Protein AF-A0A075H2K2-F1 (afdb_monomer)

Foldseek 3Di:
DDPDDPDDDPVVVVVVVVVVCVVVVDVDDDDDDCPPPDPVNVVVVCVVCVVPDDDDDDDDDDPVPPPDD

Sequence (69 aa):
MHENRTKYPKKKAQMYQLLQDLPKKYSVTALVRMEKVRASQLLPLRKNLEKKWKFLVLKIKLRKNHWKN

Radius of gyration: 15.84 Å; Cα contacts (8 Å, |Δi|>4): 5; chains: 1; bounding box: 34×34×39 Å

Solvent-accessible surface area (backbone atoms only — not comparable to full-atom values): 4974 Å² to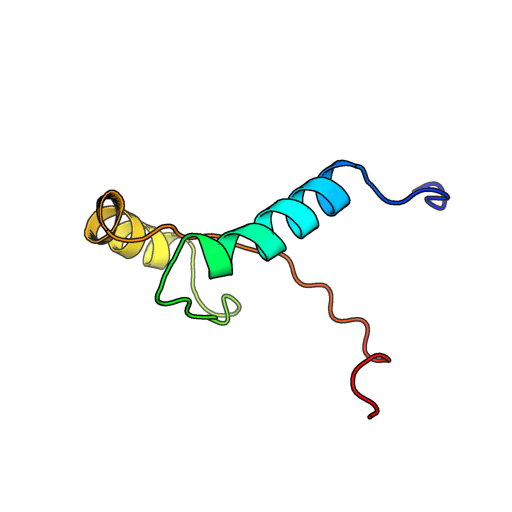tal; per-residue (Å²): 132,86,76,83,75,88,66,83,58,66,72,56,55,55,50,51,54,52,59,67,47,45,68,78,75,38,98,75,84,86,90,78,86,66,89,86,61,53,71,78,67,47,50,60,54,48,65,79,33,58,93,81,52,86,88,79,90,77,91,79,79,84,64,86,82,74,83,79,129

pLDDT: mean 78.31, std 15.24, range [31.12, 90.5]

Secondary structure (DSSP, 8-state):
------S--HHHHHHHHHHHHHHHH-S-------TT--HHHHHHHHHHHTTT-----------GGG---

Nearest PDB structures (foldseek):
  8h2i-assembly1_bK  TM=1.687E-01  e=6.617E+00  Paramecium bursaria Chlorella virus 1

Organism: NCBI:txid1456155

Mean predicted aligned error: 8.6 Å

Structure (mmCIF, N/CA/C/O backbone):
data_AF-A0A075H2K2-F1
#
_entry.id   AF-A0A075H2K2-F1
#
loop_
_atom_site.group_PDB
_atom_site.id
_atom_site.type_symbol
_atom_site.label_atom_id
_atom_site.label_alt_id
_atom_site.label_comp_id
_atom_site.label_asym_id
_atom_site.label_entity_id
_atom_site.label_seq_id
_atom_site.pdbx_PDB_ins_code
_atom_site.Cartn_x
_atom_site.Cartn_y
_atom_site.Cartn_z
_atom_site.occupancy
_atom_site.B_iso_or_equiv
_atom_site.auth_seq_id
_atom_site.auth_comp_id
_atom_site.auth_asym_id
_atom_site.auth_atom_id
_atom_site.pdbx_PDB_model_num
ATOM 1 N N . MET A 1 1 ? 13.875 9.654 -26.534 1.00 45.31 1 MET A N 1
ATOM 2 C CA . MET A 1 1 ? 13.780 8.182 -26.654 1.00 45.31 1 MET A CA 1
ATOM 3 C C . MET A 1 1 ? 14.099 7.566 -25.296 1.00 45.31 1 MET A C 1
ATOM 5 O O . MET A 1 1 ? 15.012 8.052 -24.647 1.00 45.31 1 MET A O 1
ATOM 9 N N . HIS A 1 2 ? 13.323 6.598 -24.795 1.00 57.59 2 HIS A N 1
ATOM 10 C CA . HIS A 1 2 ? 13.654 5.943 -23.522 1.00 57.59 2 HIS A CA 1
ATOM 11 C C . HIS A 1 2 ? 14.715 4.876 -23.771 1.00 57.59 2 HIS A C 1
ATOM 13 O O . HIS A 1 2 ? 14.422 3.853 -24.379 1.00 57.59 2 HIS A O 1
ATOM 19 N N . GLU A 1 3 ? 15.934 5.143 -23.309 1.00 59.88 3 GLU A N 1
ATOM 20 C CA . GLU A 1 3 ? 17.042 4.193 -23.306 1.00 59.88 3 GLU A CA 1
ATOM 21 C C . GLU A 1 3 ? 16.594 2.838 -22.744 1.00 59.88 3 GLU A C 1
ATOM 23 O O . GLU A 1 3 ? 15.925 2.750 -21.703 1.00 59.88 3 GLU A O 1
ATOM 28 N N . ASN A 1 4 ? 16.952 1.771 -23.458 1.00 61.66 4 ASN A N 1
ATOM 29 C CA . ASN A 1 4 ? 16.687 0.399 -23.055 1.00 61.66 4 ASN A CA 1
ATOM 30 C C . ASN A 1 4 ? 17.364 0.141 -21.706 1.00 61.66 4 ASN A C 1
ATOM 32 O O . ASN A 1 4 ? 18.582 0.019 -21.607 1.00 61.66 4 ASN A O 1
ATOM 36 N N . ARG A 1 5 ? 16.559 0.090 -20.640 1.00 60.88 5 ARG A N 1
ATOM 37 C CA . ARG A 1 5 ? 17.035 -0.159 -19.276 1.00 60.88 5 ARG A CA 1
ATOM 38 C C . ARG A 1 5 ? 17.757 -1.506 -19.212 1.00 60.88 5 ARG A C 1
ATOM 40 O O . ARG A 1 5 ? 17.108 -2.545 -19.269 1.00 60.88 5 ARG A O 1
ATOM 47 N N . THR A 1 6 ? 19.070 -1.480 -19.008 1.00 70.88 6 THR A N 1
ATOM 48 C CA . THR A 1 6 ? 19.914 -2.672 -18.812 1.00 70.88 6 THR A CA 1
ATOM 49 C C . THR A 1 6 ? 19.885 -3.202 -17.377 1.00 70.88 6 THR A C 1
ATOM 51 O O . THR A 1 6 ? 20.15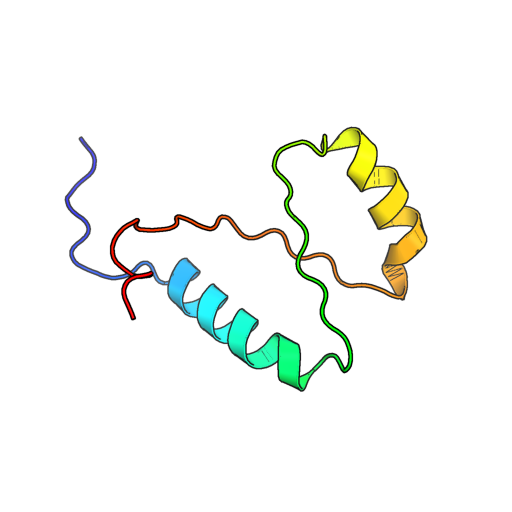7 -4.376 -17.149 1.00 70.88 6 THR A O 1
ATOM 54 N N . LYS A 1 7 ? 19.517 -2.368 -16.392 1.00 77.62 7 LYS A N 1
ATOM 55 C CA . LYS A 1 7 ? 19.461 -2.747 -14.969 1.00 77.62 7 LYS A CA 1
ATOM 56 C C . LYS A 1 7 ? 18.075 -2.553 -14.367 1.00 77.62 7 LYS A C 1
ATOM 58 O O . LYS A 1 7 ? 17.332 -1.628 -14.714 1.00 77.62 7 LYS A O 1
ATOM 63 N N . TYR A 1 8 ? 17.733 -3.430 -13.425 1.00 80.50 8 TYR A N 1
ATOM 64 C CA . TYR A 1 8 ? 16.467 -3.346 -12.712 1.00 80.50 8 TYR A CA 1
ATOM 65 C C . TYR A 1 8 ? 16.416 -2.074 -11.844 1.00 80.50 8 TYR A C 1
ATOM 67 O O . TYR A 1 8 ? 17.352 -1.816 -11.087 1.00 80.50 8 TYR A O 1
ATOM 75 N N . PRO A 1 9 ? 15.348 -1.258 -11.914 1.00 86.50 9 PRO A N 1
ATOM 76 C CA . PRO A 1 9 ? 15.281 -0.019 -11.146 1.00 86.50 9 PRO A CA 1
ATOM 77 C C . PRO A 1 9 ? 15.326 -0.270 -9.634 1.00 86.50 9 PRO A C 1
ATOM 79 O O . PRO A 1 9 ? 14.492 -1.005 -9.102 1.00 86.50 9 PRO A O 1
ATOM 82 N N . LYS A 1 10 ? 16.216 0.432 -8.924 1.00 87.25 10 LYS A N 1
ATOM 83 C CA . LYS A 1 10 ? 16.391 0.327 -7.461 1.00 87.25 10 LYS A CA 1
ATOM 84 C C . LYS A 1 10 ? 15.078 0.473 -6.679 1.00 87.25 10 LYS A C 1
ATOM 86 O O . LYS A 1 10 ? 14.785 -0.340 -5.812 1.00 87.25 10 LYS A O 1
ATOM 91 N N . LYS A 1 11 ? 14.236 1.449 -7.049 1.00 86.25 11 LYS A N 1
ATOM 92 C CA . LYS A 1 11 ? 12.920 1.677 -6.416 1.00 86.25 11 LYS A CA 1
ATOM 93 C C . LYS A 1 11 ? 11.992 0.465 -6.515 1.00 86.25 11 LYS A C 1
ATOM 95 O O . LYS A 1 11 ? 11.217 0.208 -5.602 1.00 86.25 11 LYS A O 1
ATOM 100 N N . LYS A 1 12 ? 12.057 -0.287 -7.619 1.00 85.12 12 LYS A N 1
ATOM 101 C CA . LYS A 1 12 ? 11.249 -1.499 -7.768 1.00 85.12 12 LYS A CA 1
ATOM 102 C C . LYS A 1 12 ? 11.778 -2.604 -6.862 1.00 85.12 12 LYS A C 1
ATOM 104 O O . LYS A 1 12 ? 10.971 -3.220 -6.187 1.00 85.12 12 LYS A O 1
ATOM 109 N N . ALA A 1 13 ? 13.096 -2.805 -6.794 1.00 87.00 13 ALA A N 1
ATOM 110 C CA . ALA A 1 13 ? 1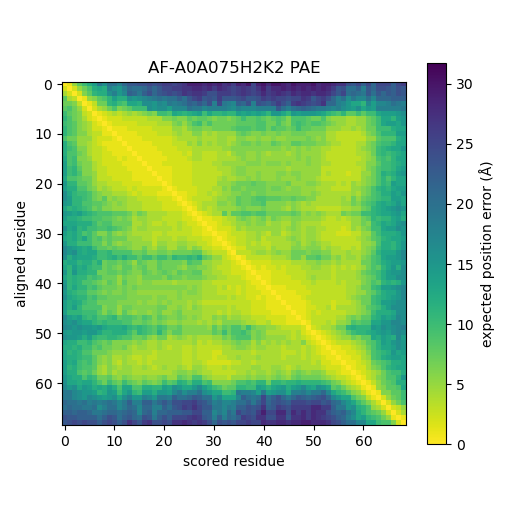3.696 -3.799 -5.900 1.00 87.00 13 ALA A CA 1
ATOM 111 C C . ALA A 1 13 ? 13.320 -3.540 -4.430 1.00 87.00 13 ALA A C 1
ATOM 113 O O . ALA A 1 13 ? 12.832 -4.437 -3.753 1.00 87.00 13 ALA A O 1
ATOM 114 N N . GLN A 1 14 ? 13.418 -2.285 -3.980 1.00 89.25 14 GLN A N 1
ATOM 115 C CA . GLN A 1 14 ? 12.976 -1.876 -2.640 1.00 89.25 14 GLN A CA 1
ATOM 116 C C . GLN A 1 14 ? 11.487 -2.166 -2.397 1.00 89.25 14 GLN A C 1
ATOM 118 O O . GLN A 1 14 ? 11.105 -2.589 -1.311 1.00 89.25 14 GLN A O 1
ATOM 123 N N . MET A 1 15 ? 10.640 -1.969 -3.410 1.00 88.62 15 MET A N 1
ATOM 124 C CA . MET A 1 15 ? 9.211 -2.261 -3.302 1.00 88.62 15 MET A CA 1
ATOM 125 C C . MET A 1 15 ? 8.921 -3.764 -3.200 1.00 88.62 15 MET A C 1
ATOM 127 O O . MET A 1 15 ? 8.020 -4.142 -2.458 1.00 88.62 15 MET A O 1
ATOM 131 N N . TYR A 1 16 ? 9.686 -4.616 -3.893 1.00 87.44 16 TYR A N 1
ATOM 132 C CA . TYR A 1 16 ? 9.598 -6.074 -3.731 1.00 87.44 16 TYR A CA 1
ATOM 133 C C . TYR A 1 16 ? 10.019 -6.517 -2.332 1.00 87.44 16 TYR A C 1
ATOM 135 O O . TYR A 1 16 ? 9.318 -7.326 -1.732 1.00 87.44 16 TYR A O 1
ATOM 143 N N . GLN A 1 17 ? 11.102 -5.948 -1.796 1.00 87.94 17 GLN A N 1
ATOM 144 C CA . GLN A 1 17 ? 11.536 -6.206 -0.422 1.00 87.94 17 GLN A CA 1
ATOM 145 C C . GLN A 1 17 ? 10.417 -5.863 0.574 1.00 87.94 17 GLN A C 1
ATOM 147 O O . GLN A 1 17 ? 9.996 -6.709 1.355 1.00 87.94 17 GLN A O 1
ATOM 152 N N . LEU A 1 18 ? 9.849 -4.653 0.458 1.00 87.81 18 LEU A N 1
ATOM 153 C CA . LEU A 1 18 ? 8.730 -4.213 1.291 1.00 87.81 18 LEU A CA 1
ATOM 154 C C . LEU A 1 18 ? 7.560 -5.204 1.217 1.00 87.81 18 LEU A C 1
ATOM 156 O O . LEU A 1 18 ? 7.002 -5.571 2.243 1.00 87.81 18 LEU A O 1
ATOM 160 N N . LEU A 1 19 ? 7.199 -5.649 0.012 1.00 87.00 19 LEU A N 1
ATOM 161 C CA . LEU A 1 19 ? 6.118 -6.608 -0.219 1.00 87.00 19 LEU A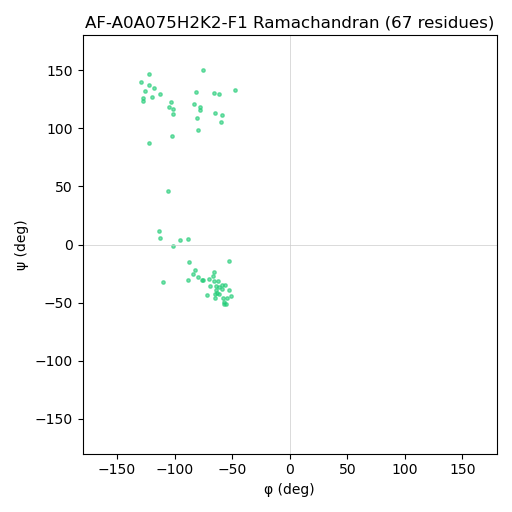 CA 1
ATOM 162 C C . LEU A 1 19 ? 6.342 -7.966 0.449 1.00 87.00 19 LEU A C 1
ATOM 164 O O . LEU A 1 19 ? 5.376 -8.548 0.930 1.00 87.00 19 LEU A O 1
ATOM 168 N N . GLN A 1 20 ? 7.582 -8.454 0.490 1.00 87.69 20 GLN A N 1
ATOM 169 C CA . GLN A 1 20 ? 7.934 -9.699 1.182 1.00 87.69 20 GLN A CA 1
ATOM 170 C C . GLN A 1 20 ? 7.839 -9.566 2.708 1.00 87.69 20 GLN A C 1
ATOM 172 O O . GLN A 1 20 ? 7.528 -10.541 3.392 1.00 87.69 20 GLN A O 1
ATOM 177 N N . ASP A 1 21 ? 8.062 -8.364 3.240 1.00 89.00 21 ASP A N 1
ATOM 178 C CA . ASP A 1 21 ? 8.011 -8.098 4.679 1.00 89.00 21 ASP A CA 1
ATOM 179 C C . ASP A 1 21 ? 6.587 -7.822 5.193 1.00 89.00 21 ASP A C 1
ATOM 181 O O . ASP A 1 21 ? 6.284 -8.077 6.359 1.00 89.00 21 ASP A O 1
ATOM 185 N N . LEU A 1 22 ? 5.681 -7.343 4.332 1.00 86.75 22 LEU A N 1
ATOM 186 C CA . LEU A 1 22 ? 4.279 -7.080 4.684 1.00 86.75 22 LEU A CA 1
ATOM 187 C C . LEU A 1 22 ? 3.532 -8.289 5.283 1.00 86.75 22 LEU A C 1
ATOM 189 O O . LEU A 1 22 ? 2.956 -8.110 6.358 1.00 86.75 22 LEU A O 1
ATOM 193 N N . PRO A 1 23 ? 3.535 -9.497 4.683 1.00 85.38 23 PRO A N 1
ATOM 194 C CA . PRO A 1 23 ? 2.811 -10.641 5.242 1.00 85.38 23 PRO A CA 1
ATOM 195 C C . PRO A 1 23 ? 3.386 -11.119 6.581 1.00 85.38 23 PRO A C 1
ATOM 197 O O . PRO A 1 23 ? 2.670 -11.715 7.373 1.00 85.38 23 PRO A O 1
ATOM 200 N N . LYS A 1 24 ? 4.663 -10.835 6.869 1.00 88.12 24 LYS A N 1
ATOM 201 C CA . LYS A 1 24 ? 5.271 -11.142 8.175 1.00 88.12 24 LYS A CA 1
ATOM 202 C C . LYS A 1 24 ? 4.814 -10.169 9.260 1.00 88.12 24 LYS A C 1
ATOM 204 O O . LYS A 1 24 ? 4.768 -10.523 10.431 1.00 88.12 24 LYS A O 1
ATOM 209 N N . LYS A 1 25 ? 4.521 -8.924 8.873 1.00 88.00 25 LYS A N 1
ATOM 210 C CA . LYS A 1 25 ? 4.175 -7.836 9.794 1.00 88.00 25 LYS A CA 1
ATOM 211 C C . LYS A 1 25 ? 2.680 -7.756 10.104 1.00 88.00 25 LYS A C 1
ATOM 213 O O . LYS A 1 25 ? 2.315 -7.286 11.178 1.00 88.00 25 LYS A O 1
ATOM 218 N N . TYR A 1 26 ? 1.825 -8.157 9.168 1.00 86.62 26 TYR A N 1
ATOM 219 C CA . TYR A 1 26 ? 0.374 -8.048 9.294 1.00 86.62 26 TYR A CA 1
ATOM 220 C C . TYR A 1 26 ? -0.265 -9.434 9.227 1.00 86.62 26 TYR A C 1
ATOM 222 O O . TYR A 1 26 ? -0.045 -10.165 8.268 1.00 86.62 26 TYR A O 1
ATOM 230 N N . SER A 1 27 ? -1.091 -9.771 10.221 1.00 83.94 27 SER A N 1
ATOM 231 C CA . SER A 1 27 ? -1.779 -11.069 10.292 1.00 83.94 27 SER A CA 1
ATOM 232 C C . SER A 1 27 ? -2.800 -11.270 9.170 1.00 83.94 27 SER A C 1
ATOM 234 O O . SER A 1 27 ? -3.017 -12.391 8.724 1.00 83.94 27 SER A O 1
ATOM 236 N N . VAL A 1 28 ? -3.417 -10.184 8.696 1.00 85.44 28 VAL A N 1
ATOM 237 C CA . VAL A 1 28 ? -4.430 -10.206 7.637 1.00 85.44 28 VAL A CA 1
ATOM 238 C C . VAL A 1 28 ? -4.042 -9.217 6.545 1.00 85.44 28 VAL A C 1
ATOM 240 O O . VAL A 1 28 ? -3.821 -8.035 6.809 1.00 85.44 28 VAL A O 1
ATOM 243 N N . THR A 1 29 ? -3.984 -9.702 5.304 1.00 86.00 29 THR A N 1
ATOM 244 C CA . THR A 1 29 ? -3.719 -8.889 4.109 1.00 86.00 29 THR A CA 1
ATOM 245 C C . THR A 1 29 ? -4.834 -9.108 3.089 1.00 86.00 29 THR A C 1
ATOM 247 O O . THR A 1 29 ? -5.180 -10.248 2.794 1.00 86.00 29 THR A O 1
ATOM 250 N N . ALA A 1 30 ? -5.383 -8.027 2.527 1.00 84.94 30 ALA A N 1
ATOM 251 C CA . ALA A 1 30 ? -6.415 -8.081 1.491 1.00 84.94 30 ALA A CA 1
ATOM 252 C C . ALA A 1 30 ? -5.915 -7.442 0.189 1.00 84.94 30 ALA A C 1
ATOM 254 O O . ALA A 1 30 ? -5.335 -6.354 0.204 1.00 84.94 30 ALA A O 1
ATOM 255 N N . LEU A 1 31 ? -6.164 -8.104 -0.944 1.00 85.81 31 LEU A N 1
ATOM 256 C CA . LEU A 1 31 ? -5.842 -7.592 -2.275 1.00 85.81 31 LEU A CA 1
ATOM 257 C C . LEU A 1 31 ? -7.115 -7.080 -2.953 1.00 85.81 31 LEU A C 1
ATOM 259 O O . LEU A 1 31 ? -8.073 -7.824 -3.133 1.00 85.81 31 LEU A O 1
ATOM 263 N N . VAL A 1 32 ? -7.113 -5.807 -3.351 1.00 84.81 32 VAL A N 1
ATOM 264 C CA . VAL A 1 32 ? -8.272 -5.144 -3.965 1.00 84.81 32 VAL A CA 1
ATOM 265 C C . VAL A 1 32 ? -7.898 -4.611 -5.345 1.00 84.81 32 VAL A C 1
ATOM 267 O O . VAL A 1 32 ? -6.832 -4.020 -5.537 1.00 84.81 32 VAL A O 1
ATOM 270 N N . ARG A 1 33 ? -8.788 -4.797 -6.325 1.00 85.06 33 ARG A N 1
ATOM 271 C CA . ARG A 1 33 ? -8.630 -4.220 -7.665 1.00 85.06 33 ARG A CA 1
ATOM 272 C C . ARG A 1 33 ? -9.007 -2.743 -7.640 1.00 85.06 33 ARG A C 1
ATOM 274 O O . ARG A 1 33 ? -10.150 -2.383 -7.392 1.00 85.06 33 ARG A O 1
ATOM 281 N N . MET A 1 34 ? -8.041 -1.890 -7.962 1.00 84.44 34 MET A N 1
ATOM 282 C CA . MET A 1 34 ? -8.180 -0.428 -7.911 1.00 84.44 34 MET A CA 1
ATOM 283 C C . MET A 1 34 ? -8.719 0.191 -9.215 1.00 84.44 34 MET A C 1
ATOM 285 O O . MET A 1 34 ? -8.774 1.406 -9.341 1.00 84.44 34 MET A O 1
ATOM 289 N N . GLU A 1 35 ? -9.095 -0.623 -10.206 1.00 83.06 35 GLU A N 1
ATOM 290 C CA . GLU A 1 35 ? -9.390 -0.185 -11.583 1.00 83.06 35 GLU A CA 1
ATOM 291 C C . GLU A 1 35 ? -10.598 0.752 -11.709 1.00 83.06 35 GLU A C 1
ATOM 293 O O . GLU A 1 35 ? -10.585 1.653 -12.543 1.00 83.06 35 GLU A O 1
ATOM 298 N N . LYS A 1 36 ? -11.637 0.550 -10.893 1.00 83.00 36 LYS A N 1
ATOM 299 C CA . LYS A 1 36 ? -12.887 1.330 -10.940 1.00 83.00 36 LYS A CA 1
ATOM 300 C C . LYS A 1 36 ? -13.120 2.185 -9.693 1.00 83.00 36 LYS A C 1
ATOM 302 O O . LYS A 1 36 ? -14.209 2.721 -9.520 1.00 83.00 36 LYS A O 1
ATOM 307 N N . VAL A 1 37 ? -12.115 2.327 -8.831 1.00 85.38 37 VAL A N 1
ATOM 308 C CA . VAL A 1 37 ? -12.233 3.114 -7.598 1.00 85.38 37 VAL A CA 1
ATOM 309 C C . VAL A 1 37 ? -11.573 4.469 -7.813 1.00 85.38 37 VAL A C 1
ATOM 311 O O . VAL A 1 37 ? -10.367 4.553 -8.057 1.00 85.38 37 VAL A O 1
ATOM 314 N N . ARG A 1 38 ? -12.358 5.549 -7.735 1.00 84.38 38 ARG A N 1
ATOM 315 C CA . ARG A 1 38 ? -11.824 6.911 -7.877 1.00 84.38 38 ARG A CA 1
ATOM 316 C C . ARG A 1 38 ? -11.089 7.328 -6.605 1.00 84.38 38 ARG A C 1
ATOM 318 O O . ARG A 1 38 ? -11.469 6.953 -5.498 1.00 84.38 38 ARG A O 1
ATOM 325 N N . ALA A 1 39 ? -10.079 8.185 -6.751 1.00 85.00 39 ALA A N 1
ATOM 326 C CA . ALA A 1 39 ? -9.319 8.710 -5.614 1.00 85.00 39 ALA A CA 1
ATOM 327 C C . ALA A 1 39 ? -10.213 9.409 -4.568 1.00 85.00 39 ALA A C 1
ATOM 329 O O . ALA A 1 39 ? -9.980 9.271 -3.369 1.00 85.00 39 ALA A O 1
ATOM 330 N N . SER A 1 40 ? -11.277 10.088 -5.013 1.00 89.75 40 SER A N 1
ATOM 331 C CA . SER A 1 40 ? -12.260 10.734 -4.135 1.00 89.75 40 SER A CA 1
ATOM 332 C C . SER A 1 40 ? -13.004 9.753 -3.226 1.00 89.75 40 SER A C 1
ATOM 334 O O . SER A 1 40 ? -13.329 10.108 -2.101 1.00 89.75 40 SER A O 1
ATOM 336 N N . GLN A 1 41 ? -13.228 8.514 -3.674 1.00 88.06 41 GLN A N 1
ATOM 337 C CA . GLN A 1 41 ? -13.885 7.463 -2.889 1.00 88.06 41 GLN A CA 1
ATOM 338 C C . GLN A 1 41 ? -12.924 6.804 -1.889 1.00 88.06 41 GLN A C 1
ATOM 340 O O . GLN A 1 41 ? -13.339 6.343 -0.831 1.00 88.06 41 GLN A O 1
ATOM 345 N N . LEU A 1 42 ? -11.624 6.786 -2.193 1.00 87.94 42 LEU A N 1
ATOM 346 C CA . LEU A 1 42 ? -10.593 6.248 -1.300 1.00 87.94 42 LEU A CA 1
ATOM 347 C C . LEU A 1 42 ? -10.264 7.177 -0.140 1.00 87.94 42 LEU A C 1
ATOM 349 O O . LEU A 1 42 ? -9.892 6.706 0.930 1.00 87.94 42 LEU A O 1
ATOM 353 N N . LEU A 1 43 ? -10.381 8.488 -0.340 1.00 88.06 43 LEU A N 1
ATOM 354 C CA . LEU A 1 43 ? -10.073 9.473 0.689 1.00 88.06 43 LEU A CA 1
ATOM 355 C C . LEU A 1 43 ? -10.881 9.276 1.990 1.00 88.06 43 LEU A C 1
ATOM 357 O O . LEU A 1 43 ? -10.250 9.231 3.049 1.00 88.06 43 LEU A O 1
ATOM 361 N N . PRO A 1 44 ? -12.221 9.113 1.964 1.00 90.50 44 PRO A N 1
ATOM 362 C CA . PRO A 1 44 ? -12.987 8.844 3.179 1.00 90.50 44 PRO A CA 1
ATOM 363 C C . PRO A 1 44 ? -12.610 7.501 3.817 1.00 90.50 44 PRO A C 1
ATOM 365 O O . PRO A 1 44 ? -12.451 7.436 5.033 1.00 90.50 44 PRO A O 1
ATOM 368 N N . LEU A 1 45 ? -12.367 6.452 3.020 1.00 87.69 45 LEU A N 1
ATOM 369 C CA . LEU A 1 45 ? -11.907 5.155 3.539 1.00 87.69 45 LEU A CA 1
ATOM 370 C C . LEU A 1 45 ? -10.557 5.275 4.248 1.00 87.69 45 LEU A C 1
ATOM 372 O O . LEU A 1 45 ? -10.367 4.721 5.328 1.00 87.69 45 LEU A O 1
ATOM 376 N N . ARG A 1 46 ? -9.634 6.043 3.664 1.00 85.94 46 ARG A N 1
ATOM 377 C CA . ARG A 1 46 ? -8.314 6.282 4.239 1.00 85.94 46 ARG A CA 1
ATOM 378 C C . ARG A 1 46 ? -8.410 7.019 5.572 1.00 85.94 46 ARG A C 1
ATOM 380 O O . ARG A 1 46 ? -7.713 6.621 6.495 1.00 85.94 46 ARG A O 1
ATOM 387 N N . LYS A 1 47 ? -9.279 8.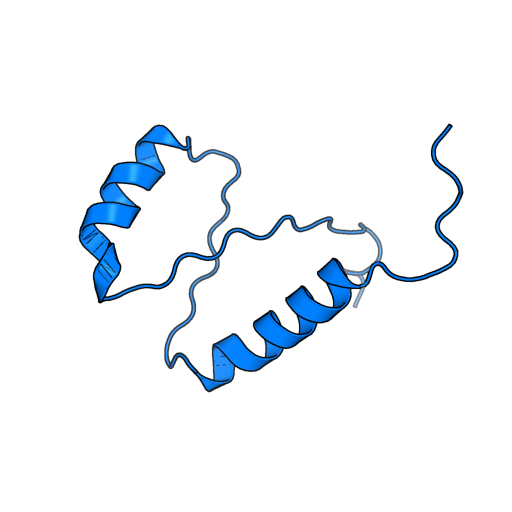030 5.685 1.00 88.69 47 LYS A N 1
ATOM 388 C CA . LYS A 1 47 ? -9.514 8.767 6.941 1.00 88.69 47 LYS A CA 1
ATOM 389 C C . LYS A 1 47 ? -10.136 7.876 8.020 1.00 88.69 47 LYS A C 1
ATOM 391 O O . LYS A 1 47 ? -9.657 7.849 9.147 1.00 88.69 47 LYS A O 1
ATOM 396 N N . ASN A 1 48 ? -11.154 7.093 7.666 1.00 88.81 48 ASN A N 1
ATOM 397 C CA . ASN A 1 48 ? -11.858 6.236 8.626 1.00 88.81 48 ASN A CA 1
ATOM 398 C C . ASN A 1 48 ? -10.979 5.100 9.175 1.00 88.81 48 ASN A C 1
ATOM 400 O O . ASN A 1 48 ? -11.205 4.612 10.282 1.00 88.81 48 ASN A O 1
ATOM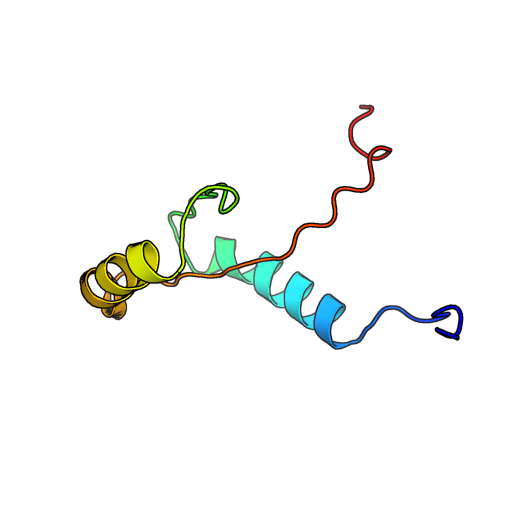 404 N N . LEU A 1 49 ? -9.981 4.664 8.403 1.00 87.56 49 LEU A N 1
ATOM 405 C CA . LEU A 1 49 ? -9.165 3.487 8.707 1.00 87.56 49 LEU A CA 1
ATOM 406 C C . LEU A 1 49 ? -7.700 3.822 9.030 1.00 87.56 49 LEU A C 1
ATOM 408 O O . LEU A 1 49 ? -6.908 2.909 9.253 1.00 87.56 49 LEU A O 1
ATOM 412 N N . GLU A 1 50 ? -7.346 5.106 9.113 1.00 78.75 50 GLU A N 1
ATOM 413 C CA . GLU A 1 50 ? -5.969 5.617 9.187 1.00 78.75 50 GLU A CA 1
ATOM 414 C C . GLU A 1 50 ? -5.111 4.984 10.294 1.00 78.75 50 GLU A C 1
ATOM 416 O O . GLU A 1 50 ? -3.941 4.677 10.079 1.00 78.75 50 GLU A O 1
ATOM 421 N N . LYS A 1 51 ? -5.698 4.742 11.472 1.00 81.06 51 LYS A N 1
ATOM 422 C CA . LYS A 1 51 ? -4.988 4.176 12.634 1.00 81.06 51 LYS A CA 1
ATOM 423 C C . LYS A 1 51 ? -4.971 2.646 12.669 1.00 81.06 51 LYS A C 1
ATOM 425 O O . LYS A 1 51 ? -4.216 2.066 13.440 1.00 81.06 51 LYS A O 1
ATOM 430 N N . LYS A 1 52 ? -5.827 1.996 11.877 1.00 83.00 52 LYS A N 1
ATOM 431 C CA . LYS A 1 52 ? -6.080 0.548 11.949 1.00 83.00 52 LYS A CA 1
ATOM 432 C C . LYS A 1 52 ? -5.523 -0.207 10.742 1.00 83.00 52 LYS A C 1
ATOM 434 O O . LYS A 1 52 ? -5.115 -1.353 10.881 1.00 83.00 52 LYS A O 1
ATOM 439 N N . TRP A 1 53 ? -5.499 0.422 9.568 1.00 82.94 53 TRP A N 1
ATOM 440 C CA . TRP A 1 53 ? -5.140 -0.229 8.310 1.00 82.94 53 TRP A CA 1
ATOM 441 C C . TRP A 1 53 ? -4.083 0.570 7.566 1.00 82.94 53 TRP A C 1
ATOM 443 O O . TRP A 1 53 ? -4.148 1.795 7.464 1.00 82.94 53 TRP A O 1
ATOM 453 N N . LYS A 1 54 ? -3.131 -0.146 6.967 1.00 84.69 54 LYS A N 1
ATOM 454 C CA . LYS A 1 54 ? -2.150 0.450 6.066 1.00 84.69 54 LYS A CA 1
ATOM 455 C C . LYS A 1 54 ? -2.549 0.170 4.623 1.00 84.69 54 LYS A C 1
ATOM 457 O O . LYS A 1 54 ? -2.491 -0.965 4.165 1.00 84.69 54 LYS A O 1
ATOM 462 N N . PHE A 1 55 ? -2.922 1.220 3.899 1.00 85.31 55 PHE A N 1
ATOM 463 C CA . PHE A 1 55 ? -3.189 1.129 2.466 1.00 85.31 55 PHE A CA 1
ATOM 464 C C . PHE A 1 55 ? -1.883 1.185 1.678 1.00 85.31 55 PHE A C 1
ATOM 466 O O . PHE A 1 55 ? -1.067 2.088 1.873 1.00 85.31 55 PHE A O 1
ATOM 473 N N . LEU A 1 56 ? -1.713 0.251 0.746 1.00 85.25 56 LEU A N 1
ATOM 474 C CA . LEU A 1 56 ? -0.611 0.249 -0.205 1.00 85.25 56 LEU A CA 1
ATOM 475 C C . LEU A 1 56 ? -1.182 0.115 -1.618 1.00 85.25 56 LEU A C 1
ATOM 477 O O . LEU A 1 56 ? -1.905 -0.832 -1.913 1.00 85.25 56 LEU A O 1
ATOM 481 N N . VAL A 1 57 ? -0.858 1.064 -2.497 1.00 84.06 57 VAL A N 1
ATOM 482 C CA . VAL A 1 57 ? -1.278 1.020 -3.903 1.00 84.06 57 VAL A CA 1
ATOM 483 C C . VAL A 1 57 ? -0.084 0.626 -4.754 1.00 84.06 57 VAL A C 1
ATOM 485 O O . VAL A 1 57 ? 0.922 1.331 -4.806 1.00 84.06 57 VAL A O 1
ATOM 488 N N . LEU A 1 58 ? -0.206 -0.509 -5.437 1.00 83.56 58 LEU A N 1
ATOM 489 C CA . LEU A 1 58 ? 0.850 -1.068 -6.270 1.00 83.56 58 LEU A CA 1
ATOM 490 C C . LEU A 1 58 ? 0.442 -1.023 -7.734 1.00 83.56 58 LEU A C 1
ATOM 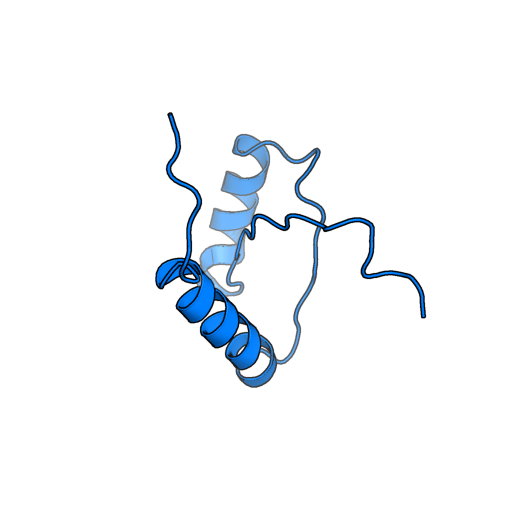492 O O . LEU A 1 58 ? -0.614 -1.519 -8.125 1.00 83.56 58 LEU A O 1
ATOM 496 N N . LYS A 1 59 ? 1.323 -0.484 -8.576 1.00 81.06 59 LYS A N 1
ATOM 497 C CA . LYS A 1 59 ? 1.176 -0.608 -10.026 1.00 81.06 59 LYS A CA 1
ATOM 498 C C . LYS A 1 59 ? 1.668 -1.990 -10.447 1.00 81.06 59 LYS A C 1
ATOM 500 O O . LYS A 1 59 ? 2.866 -2.196 -10.642 1.00 81.06 59 LYS A O 1
ATOM 505 N N . ILE A 1 60 ? 0.739 -2.920 -10.624 1.00 76.75 60 ILE A N 1
ATOM 506 C CA . ILE A 1 60 ? 1.046 -4.232 -11.191 1.00 76.75 60 ILE A CA 1
ATOM 507 C C . ILE A 1 60 ? 1.053 -4.101 -12.717 1.00 76.75 60 ILE A C 1
ATOM 509 O O . ILE A 1 60 ? 0.063 -3.700 -13.327 1.00 76.75 60 ILE A O 1
ATOM 513 N N . LYS A 1 61 ? 2.185 -4.428 -13.346 1.00 74.00 61 LYS A N 1
ATOM 514 C CA . LYS A 1 61 ? 2.247 -4.676 -14.790 1.00 74.00 61 LYS A CA 1
ATOM 515 C C . LYS A 1 61 ? 2.290 -6.188 -14.971 1.00 74.00 61 LYS A C 1
ATOM 517 O O . LYS A 1 61 ? 3.363 -6.778 -14.888 1.00 74.00 61 LYS A O 1
ATOM 522 N N . LEU A 1 62 ? 1.125 -6.804 -15.166 1.00 60.09 62 LEU A N 1
ATOM 523 C CA . LEU A 1 62 ? 1.046 -8.223 -15.502 1.00 60.09 62 LEU A CA 1
ATOM 524 C C . LEU A 1 62 ? 1.703 -8.415 -16.873 1.00 60.09 62 LEU A C 1
ATOM 526 O O . LEU A 1 62 ? 1.221 -7.901 -17.884 1.00 60.09 62 LEU A O 1
ATOM 530 N N . ARG A 1 63 ? 2.838 -9.117 -16.917 1.00 54.16 63 ARG A N 1
ATOM 531 C CA . ARG A 1 63 ? 3.367 -9.641 -18.178 1.00 54.16 63 ARG A CA 1
ATOM 532 C C . ARG A 1 63 ? 2.535 -10.887 -18.477 1.00 54.16 63 ARG A C 1
ATOM 534 O O . ARG A 1 63 ? 2.579 -11.828 -17.694 1.00 54.16 63 ARG A O 1
ATOM 541 N N . LYS A 1 64 ? 1.764 -10.875 -19.571 1.00 51.31 64 LYS A N 1
ATOM 542 C CA . LYS A 1 64 ? 0.795 -11.929 -19.945 1.00 51.31 64 LYS A CA 1
ATOM 543 C C . LYS A 1 64 ? 1.367 -13.362 -19.981 1.00 51.31 64 LYS A C 1
ATOM 545 O O . LYS A 1 64 ? 0.598 -14.308 -19.968 1.00 51.31 64 LYS A O 1
ATOM 550 N N . ASN A 1 65 ? 2.688 -13.538 -19.965 1.00 46.59 65 ASN A N 1
ATOM 551 C CA . ASN A 1 65 ? 3.336 -1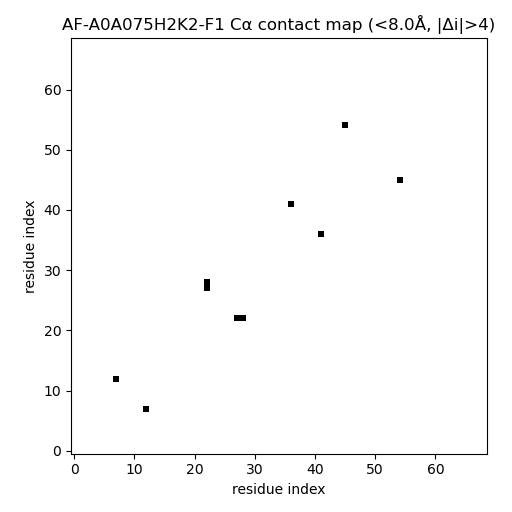4.834 -20.182 1.00 46.59 65 ASN A CA 1
ATOM 552 C C . ASN A 1 65 ? 3.685 -15.615 -18.899 1.00 46.59 65 ASN A C 1
ATOM 554 O O . ASN A 1 65 ? 4.332 -16.646 -19.014 1.00 46.59 65 ASN A O 1
ATOM 558 N N . HIS A 1 66 ? 3.333 -15.144 -17.695 1.00 41.94 66 HIS A N 1
ATOM 559 C CA . HIS A 1 66 ? 3.702 -15.839 -16.444 1.00 41.94 66 HIS A CA 1
ATOM 560 C C . HIS A 1 66 ? 2.566 -16.667 -15.812 1.00 41.94 66 HIS A C 1
ATOM 562 O O . HIS A 1 66 ? 2.785 -17.314 -14.802 1.00 41.94 66 HIS A O 1
ATOM 568 N N . TRP A 1 67 ? 1.366 -16.666 -16.403 1.00 31.12 67 TRP A N 1
ATOM 569 C CA . TRP A 1 67 ? 0.213 -17.473 -15.961 1.00 31.12 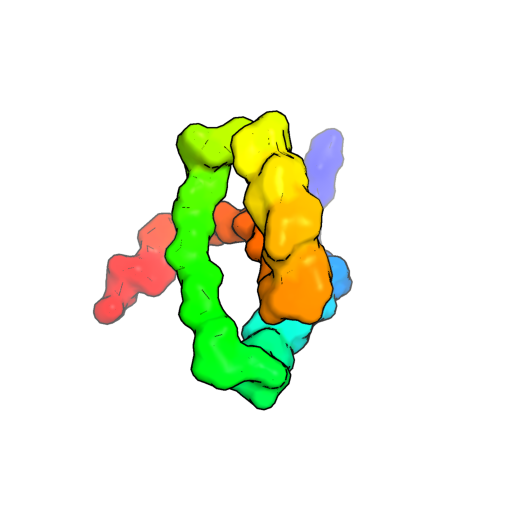67 TRP A CA 1
ATOM 570 C C . TRP A 1 67 ? -0.041 -18.658 -16.911 1.00 31.12 67 TRP A C 1
ATOM 572 O O . TRP A 1 67 ? -1.160 -18.896 -17.357 1.00 31.12 67 TRP A O 1
ATOM 582 N N . LYS A 1 68 ? 1.029 -19.368 -17.275 1.00 33.97 68 LYS A N 1
ATOM 583 C CA . LYS A 1 68 ? 0.967 -20.733 -17.810 1.00 33.97 68 LYS A CA 1
ATOM 584 C C . LYS A 1 68 ? 1.813 -21.603 -16.887 1.00 33.97 68 LYS A C 1
ATOM 586 O O . LYS A 1 68 ? 3.022 -21.675 -17.085 1.00 33.97 68 LYS A O 1
ATOM 591 N N . ASN A 1 69 ? 1.184 -22.112 -15.837 1.00 33.12 69 ASN A N 1
ATOM 592 C CA . ASN A 1 69 ? 1.492 -23.358 -15.136 1.00 33.12 69 ASN A CA 1
ATOM 593 C C . ASN A 1 69 ? 0.402 -23.598 -14.098 1.00 33.12 69 ASN A C 1
ATOM 595 O O . ASN A 1 69 ? 0.031 -22.609 -13.425 1.00 33.12 69 ASN A O 1
#

InterPro domains:
  IPR001790 Large ribosomal subunit protein uL10, N-terminal [PF00466] (8-62)
  IPR043141 Large ribosomal subunit protein uL10-like domain superfamily [G3DSA:3.30.70.1730] (1-69)
  IPR043141 Large ribosomal subunit protein uL10-like domain superfamily [SSF160369] (8-64)